Protein AF-A0A1Z5SJP0-F1 (afdb_monomer)

Foldseek 3Di:
DDDVLLVVLLCVLLVCLVPPVPVLVVVCVVCVPDSSSVSSVNSNVVNVVVVVVVVVVVVVVVVVVVVPVVPPPD

Solvent-accessible surface area (backbone atoms only — not comparable to full-atom values): 4050 Å² total; per-residue (Å²): 128,62,66,70,54,39,52,52,31,16,54,49,21,27,48,28,51,72,78,38,49,68,58,45,53,52,60,42,64,78,43,68,84,40,69,58,35,47,26,18,51,52,21,30,50,49,52,55,52,48,54,51,53,52,55,50,50,54,51,51,52,55,61,54,54,67,66,62,70,76,71,81,79,127

Mean predicted aligned error: 8.72 Å

Structure (mmCIF, N/CA/C/O backbone):
data_AF-A0A1Z5SJP0-F1
#
_entry.id   AF-A0A1Z5SJP0-F1
#
loop_
_atom_site.group_PDB
_atom_site.id
_atom_site.type_symbol
_atom_site.label_atom_id
_atom_site.label_alt_id
_atom_site.label_comp_id
_atom_site.label_asym_id
_atom_site.label_entity_id
_atom_site.label_seq_id
_atom_site.pdbx_PDB_ins_code
_atom_site.Cartn_x
_atom_site.Cartn_y
_atom_site.Cartn_z
_atom_site.occupancy
_atom_site.B_iso_or_equiv
_atom_site.auth_seq_id
_atom_site.auth_comp_id
_atom_site.auth_asym_id
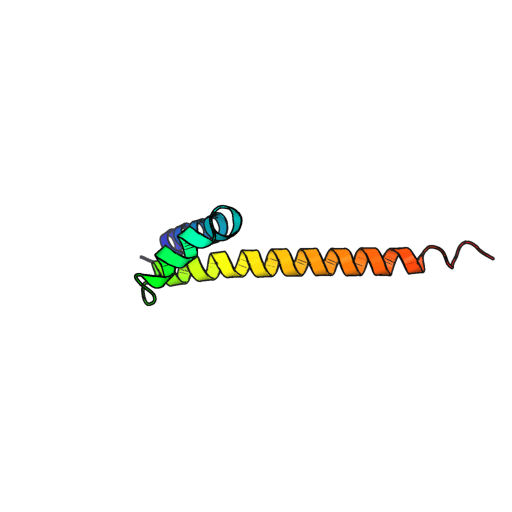_atom_site.auth_atom_id
_atom_site.pdbx_PDB_model_num
ATOM 1 N N . MET A 1 1 ? -2.093 0.144 21.380 1.00 57.91 1 MET A N 1
ATOM 2 C CA . MET A 1 1 ? -1.996 -1.228 20.812 1.00 57.91 1 MET A CA 1
ATOM 3 C C . MET A 1 1 ? -1.057 -1.270 19.596 1.00 57.91 1 MET A C 1
ATOM 5 O O . MET A 1 1 ? -1.254 -2.046 18.679 1.00 57.91 1 MET A O 1
ATOM 9 N N . GLU A 1 2 ? -0.058 -0.393 19.508 1.00 69.88 2 GLU A N 1
ATOM 10 C CA . GLU A 1 2 ? -0.019 0.362 18.249 1.00 69.88 2 GLU A CA 1
ATOM 11 C C . GLU A 1 2 ? 0.994 -0.097 17.201 1.00 69.88 2 GLU A C 1
ATOM 13 O O . GLU A 1 2 ? 0.612 -0.265 16.049 1.00 69.88 2 GLU A O 1
ATOM 18 N N . GLU A 1 3 ? 2.260 -0.333 17.538 1.00 85.00 3 GLU A N 1
ATOM 19 C CA . GLU A 1 3 ? 3.277 -0.426 16.480 1.00 85.00 3 GLU A CA 1
ATOM 20 C C . GLU A 1 3 ? 3.325 -1.795 15.783 1.00 85.00 3 GLU A C 1
ATOM 22 O O . GLU A 1 3 ? 3.333 -1.873 14.555 1.00 85.00 3 GLU A O 1
ATOM 27 N N . GLN A 1 4 ? 3.301 -2.896 16.540 1.00 91.88 4 GLN A N 1
ATOM 28 C CA . GLN A 1 4 ? 3.389 -4.236 15.944 1.00 91.88 4 GLN A CA 1
ATOM 29 C C . GLN A 1 4 ? 2.144 -4.593 15.123 1.00 91.88 4 GLN A C 1
ATOM 31 O O . GLN A 1 4 ? 2.259 -5.200 14.055 1.00 91.88 4 GLN A O 1
ATOM 36 N N . GLU A 1 5 ? 0.954 -4.200 15.585 1.00 93.31 5 GLU A N 1
ATOM 37 C CA . GLU A 1 5 ? -0.270 -4.379 14.804 1.00 93.31 5 GLU A CA 1
ATOM 38 C C . GLU A 1 5 ? -0.295 -3.471 13.580 1.00 93.31 5 GLU A C 1
ATOM 40 O O . GLU A 1 5 ? -0.692 -3.929 12.505 1.00 93.31 5 GLU A O 1
ATOM 45 N N . TYR A 1 6 ? 0.178 -2.226 13.698 1.00 95.69 6 TYR A N 1
ATOM 46 C CA . TYR A 1 6 ? 0.321 -1.348 12.542 1.00 95.69 6 TYR A CA 1
ATOM 47 C C . TYR A 1 6 ? 1.226 -1.983 11.484 1.00 95.69 6 TYR A C 1
ATOM 49 O O . TYR A 1 6 ? 0.790 -2.146 10.348 1.00 95.69 6 TYR A O 1
ATOM 57 N N . ILE A 1 7 ? 2.434 -2.427 11.852 1.00 96.50 7 ILE A N 1
ATOM 58 C CA . ILE A 1 7 ? 3.389 -3.058 10.923 1.00 96.50 7 ILE A CA 1
ATOM 59 C C . ILE A 1 7 ? 2.776 -4.300 10.270 1.00 96.50 7 ILE A C 1
ATOM 61 O O . ILE A 1 7 ? 2.883 -4.492 9.058 1.00 96.50 7 ILE A O 1
ATOM 65 N N . LYS A 1 8 ? 2.087 -5.143 11.045 1.00 97.25 8 LYS A N 1
ATOM 66 C CA . LYS A 1 8 ? 1.421 -6.339 10.515 1.00 97.25 8 LYS A CA 1
ATOM 67 C C . LYS A 1 8 ? 0.364 -5.982 9.470 1.00 97.25 8 LYS A C 1
ATOM 69 O O . LYS A 1 8 ? 0.318 -6.598 8.404 1.00 97.25 8 LYS A O 1
ATOM 74 N N . ASN A 1 9 ? -0.482 -5.000 9.765 1.00 96.62 9 ASN A N 1
ATOM 75 C CA . ASN A 1 9 ? -1.546 -4.571 8.862 1.00 96.62 9 ASN A CA 1
ATOM 76 C C . ASN A 1 9 ? -0.994 -3.810 7.650 1.00 96.62 9 ASN A C 1
ATOM 78 O O . ASN A 1 9 ? -1.477 -4.013 6.538 1.00 96.62 9 ASN A O 1
ATOM 82 N N . PHE A 1 10 ? 0.071 -3.030 7.828 1.00 97.75 10 PHE A N 1
ATOM 83 C CA . PHE A 1 10 ? 0.835 -2.416 6.747 1.00 97.75 10 PHE A CA 1
ATOM 84 C C . PHE A 1 10 ? 1.362 -3.476 5.779 1.00 97.75 10 PHE A C 1
ATOM 86 O O . PHE A 1 10 ? 1.040 -3.440 4.592 1.00 97.75 10 PHE A O 1
ATOM 93 N N . ASN A 1 11 ? 2.084 -4.479 6.286 1.00 98.00 11 ASN A N 1
ATOM 94 C CA . ASN A 1 11 ? 2.643 -5.556 5.465 1.00 98.00 11 ASN A CA 1
ATOM 95 C C . ASN A 1 11 ? 1.546 -6.336 4.733 1.00 98.00 11 ASN A C 1
ATOM 97 O O . ASN A 1 11 ? 1.700 -6.684 3.564 1.00 98.00 11 ASN A O 1
ATOM 101 N N . ARG A 1 12 ? 0.402 -6.561 5.387 1.00 97.25 12 ARG A N 1
ATOM 102 C CA . ARG A 1 12 ? -0.742 -7.230 4.764 1.00 97.25 12 ARG A CA 1
ATOM 103 C C . ARG A 1 12 ? -1.364 -6.398 3.646 1.00 97.25 12 ARG A C 1
ATOM 105 O O . ARG A 1 12 ? -1.698 -6.947 2.603 1.00 97.25 12 ARG A O 1
ATOM 112 N N . GLY A 1 13 ? -1.499 -5.088 3.845 1.00 97.50 13 GLY A N 1
ATOM 113 C CA . GLY A 1 13 ? -1.961 -4.168 2.808 1.00 97.50 13 GLY A CA 1
ATOM 114 C C . GLY A 1 13 ? -1.002 -4.086 1.623 1.00 97.50 13 GLY A C 1
ATOM 115 O O . GLY A 1 13 ? -1.445 -4.126 0.479 1.00 97.50 13 GLY A O 1
ATOM 116 N N . TYR A 1 14 ? 0.303 -4.051 1.891 1.00 98.31 14 TYR A N 1
ATOM 117 C CA . TYR A 1 14 ? 1.345 -4.115 0.868 1.00 98.31 14 TYR A CA 1
ATOM 118 C C . TYR A 1 14 ? 1.249 -5.405 0.044 1.00 98.31 14 TYR A C 1
ATOM 120 O O . TYR A 1 14 ? 1.205 -5.347 -1.182 1.00 98.31 14 TYR A O 1
ATOM 128 N N . GLN A 1 15 ? 1.148 -6.564 0.699 1.00 98.25 15 GLN A N 1
ATOM 129 C CA . GLN A 1 15 ? 1.076 -7.845 0.002 1.00 98.25 15 GLN A CA 1
ATOM 130 C C . GLN A 1 15 ? -0.221 -7.993 -0.803 1.00 98.25 15 GLN A C 1
ATOM 132 O O . GLN A 1 15 ? -0.174 -8.327 -1.982 1.00 98.25 15 GLN A O 1
ATOM 137 N N . LEU A 1 16 ? -1.372 -7.635 -0.226 1.00 97.56 16 LEU A N 1
ATOM 138 C CA . LEU A 1 16 ? -2.643 -7.643 -0.956 1.00 97.56 16 LEU A CA 1
ATOM 139 C C . LEU A 1 16 ? -2.640 -6.674 -2.144 1.00 97.56 16 LEU A C 1
ATOM 141 O O . LEU A 1 16 ? -3.220 -6.977 -3.175 1.00 97.56 16 LEU A O 1
ATOM 145 N N . ALA A 1 17 ? -1.973 -5.524 -2.046 1.00 97.19 17 ALA A N 1
ATOM 146 C CA . ALA A 1 17 ? -1.852 -4.612 -3.181 1.00 97.19 17 ALA A CA 1
ATOM 147 C C . ALA A 1 17 ? -1.003 -5.184 -4.334 1.00 97.19 17 ALA A C 1
ATOM 149 O O . ALA A 1 17 ? -1.179 -4.747 -5.476 1.00 97.19 17 ALA A O 1
ATOM 150 N N . LYS A 1 18 ? -0.089 -6.125 -4.054 1.00 96.12 18 LYS A N 1
ATOM 151 C CA . LYS A 1 18 ? 0.686 -6.849 -5.073 1.00 96.12 18 LYS 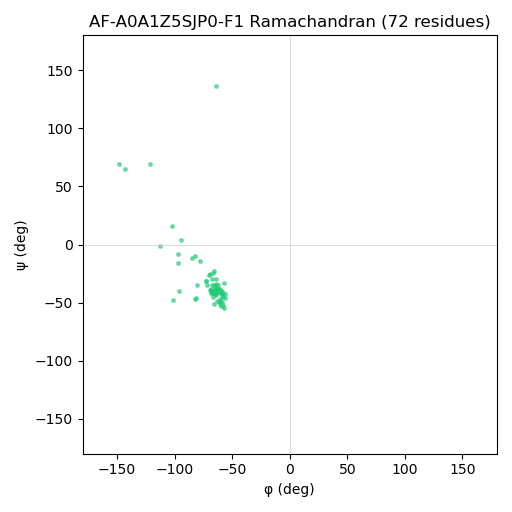A CA 1
ATOM 152 C C . LYS A 1 18 ? -0.104 -8.015 -5.665 1.00 96.12 18 LYS A C 1
ATOM 154 O O . LYS A 1 18 ? -0.164 -8.123 -6.887 1.00 96.12 18 LYS A O 1
ATOM 159 N N . ASP A 1 19 ? -0.725 -8.819 -4.807 1.00 97.75 19 ASP A N 1
ATOM 160 C CA . ASP A 1 19 ? -1.268 -10.125 -5.189 1.00 97.75 19 ASP A CA 1
ATOM 161 C C . ASP A 1 19 ? -2.775 -10.066 -5.517 1.00 97.75 19 ASP A C 1
ATOM 163 O O . ASP A 1 19 ? -3.227 -10.676 -6.483 1.00 97.75 19 ASP A O 1
ATOM 167 N N . GLU A 1 20 ? -3.562 -9.305 -4.744 1.00 97.00 20 GLU A N 1
ATOM 168 C CA . GLU A 1 20 ? -5.037 -9.294 -4.786 1.00 97.00 20 GLU A CA 1
ATOM 169 C C . GLU A 1 20 ? -5.636 -7.878 -4.568 1.00 97.00 20 GLU A C 1
ATOM 171 O O . GLU A 1 20 ? -6.328 -7.609 -3.573 1.00 97.00 20 GLU A O 1
ATOM 176 N N . PRO A 1 21 ? -5.402 -6.919 -5.486 1.00 95.50 21 PRO A N 1
ATOM 177 C CA . PRO A 1 21 ? -5.771 -5.513 -5.283 1.00 95.50 21 PRO A CA 1
ATOM 178 C C . PRO A 1 21 ? -7.286 -5.279 -5.170 1.00 95.50 21 PRO A C 1
ATOM 180 O O . PRO A 1 21 ? -7.725 -4.359 -4.475 1.00 95.50 21 PRO A O 1
ATOM 183 N N . GLU A 1 22 ? -8.103 -6.113 -5.817 1.00 95.81 22 GLU A N 1
ATOM 184 C CA . GLU A 1 22 ? -9.564 -6.028 -5.728 1.00 95.81 22 GLU A CA 1
ATOM 185 C C . GLU A 1 22 ? -10.073 -6.396 -4.332 1.00 95.81 22 GLU A C 1
ATOM 187 O O . GLU A 1 22 ? -10.944 -5.708 -3.791 1.00 95.81 22 GLU A O 1
ATOM 192 N N . LEU A 1 23 ? -9.486 -7.425 -3.709 1.00 94.56 23 LEU A N 1
ATOM 193 C CA . LEU A 1 23 ? -9.820 -7.815 -2.342 1.00 94.56 23 LEU A CA 1
ATOM 194 C C . LEU A 1 23 ? -9.455 -6.698 -1.362 1.00 94.56 23 LEU A C 1
ATOM 196 O O . LEU A 1 23 ? -10.255 -6.330 -0.500 1.00 94.56 23 LEU A O 1
ATOM 200 N N . LEU A 1 24 ? -8.277 -6.094 -1.530 1.00 95.44 24 LEU A N 1
ATOM 201 C CA . LEU A 1 24 ? -7.878 -4.940 -0.731 1.00 95.44 24 LEU A CA 1
ATOM 202 C C . LEU A 1 24 ? -8.868 -3.773 -0.876 1.00 95.44 24 LEU A C 1
ATOM 204 O O . LEU A 1 24 ? -9.236 -3.140 0.119 1.00 95.44 24 LEU A O 1
ATOM 208 N N . ALA A 1 25 ? -9.325 -3.487 -2.096 1.00 94.62 25 ALA A N 1
ATOM 209 C CA . ALA A 1 25 ? -10.308 -2.437 -2.343 1.00 94.62 25 ALA A CA 1
ATOM 210 C C . ALA A 1 25 ? -11.642 -2.724 -1.638 1.00 94.62 25 ALA A C 1
ATOM 212 O O . ALA A 1 25 ? -12.256 -1.804 -1.098 1.00 94.62 25 ALA A O 1
ATOM 213 N N . GLN A 1 26 ? -12.080 -3.984 -1.595 1.00 94.69 26 GLN A N 1
ATOM 214 C CA . GLN A 1 26 ? -13.273 -4.379 -0.845 1.00 94.69 26 GLN A CA 1
ATOM 215 C C . GLN A 1 26 ? -13.067 -4.195 0.665 1.00 94.69 26 GLN A C 1
ATOM 217 O O . GLN A 1 26 ? -13.850 -3.490 1.296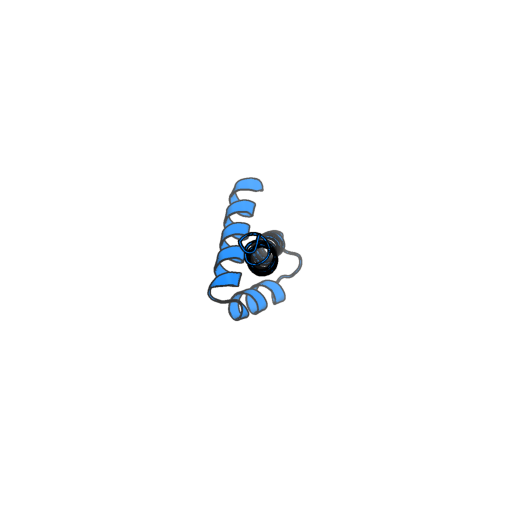 1.00 94.69 26 GLN A O 1
ATOM 222 N N . ILE A 1 27 ? -11.976 -4.725 1.232 1.00 91.75 27 ILE A N 1
ATOM 223 C CA . ILE A 1 27 ? -11.656 -4.622 2.670 1.00 91.75 27 ILE A CA 1
ATOM 224 C C . ILE A 1 27 ? -11.604 -3.158 3.126 1.00 91.75 27 ILE A C 1
ATOM 226 O O . ILE A 1 27 ? -12.177 -2.786 4.151 1.00 91.75 27 ILE A O 1
ATOM 230 N N . THR A 1 28 ? -10.929 -2.310 2.352 1.00 92.25 28 THR A N 1
ATOM 231 C CA . THR A 1 28 ? -10.709 -0.904 2.714 1.00 92.25 28 THR A CA 1
ATOM 232 C C . THR A 1 28 ? -11.931 -0.011 2.482 1.00 92.25 28 THR A C 1
ATOM 234 O O . THR A 1 28 ? -11.955 1.107 3.003 1.00 92.25 28 THR A O 1
ATOM 237 N N . LYS A 1 29 ? -12.945 -0.470 1.735 1.00 91.62 29 LYS A N 1
ATOM 238 C CA . LYS A 1 29 ? -14.242 0.216 1.589 1.00 91.62 29 LYS A CA 1
ATOM 239 C C . LYS A 1 29 ? -15.168 -0.040 2.775 1.00 91.62 29 LYS A C 1
ATOM 241 O O . LYS A 1 29 ? -15.906 0.861 3.157 1.00 91.62 29 LYS A O 1
ATOM 246 N N . SER A 1 30 ? -15.115 -1.234 3.360 1.00 84.81 30 SER A N 1
ATOM 247 C CA . SER A 1 30 ? -16.033 -1.658 4.424 1.00 84.81 30 SER A CA 1
ATOM 248 C C . SER A 1 30 ? -15.852 -0.899 5.738 1.00 84.81 30 SER A C 1
ATOM 250 O O . SER A 1 30 ? -16.805 -0.773 6.501 1.00 84.81 30 SER A O 1
ATOM 252 N N . ASN A 1 31 ? -14.636 -0.426 6.036 1.00 82.38 31 ASN A N 1
ATOM 253 C CA . ASN A 1 31 ? -14.336 0.229 7.312 1.00 82.38 31 ASN A CA 1
ATOM 254 C C . ASN A 1 31 ? -13.255 1.324 7.174 1.00 82.38 31 ASN A C 1
ATOM 256 O O . ASN A 1 31 ? -12.120 1.143 7.618 1.00 82.38 31 ASN A O 1
ATOM 260 N N . PRO A 1 32 ? -13.565 2.451 6.513 1.00 80.81 32 PRO A N 1
ATOM 261 C CA . PRO A 1 32 ? -12.567 3.422 6.065 1.00 80.81 32 PRO A CA 1
ATOM 262 C C . PRO A 1 32 ? -11.822 4.155 7.189 1.00 80.81 32 PRO A C 1
ATOM 264 O O . PRO A 1 32 ? -10.712 4.631 6.934 1.00 80.81 32 PRO A O 1
ATOM 267 N N . ASP A 1 33 ? -12.404 4.235 8.388 1.00 85.81 33 ASP A N 1
ATOM 268 C CA . ASP A 1 33 ? -11.872 5.010 9.517 1.00 85.81 33 ASP A CA 1
ATOM 269 C C . ASP A 1 33 ? -11.066 4.168 10.516 1.00 85.81 33 ASP A C 1
ATOM 271 O O . ASP A 1 33 ? -10.394 4.720 11.391 1.00 85.81 33 ASP A O 1
ATOM 275 N N . SER A 1 34 ? -11.074 2.840 10.358 1.00 91.94 34 SER A N 1
ATOM 276 C CA . SER A 1 34 ? -10.305 1.923 11.199 1.00 91.94 34 SER A CA 1
ATOM 277 C C . SER A 1 34 ? -8.796 2.135 11.042 1.00 91.94 34 SER A C 1
ATOM 279 O O . SER A 1 34 ? -8.280 2.231 9.926 1.00 91.94 34 SER A O 1
ATOM 281 N N . GLU A 1 35 ? -8.064 2.130 12.159 1.00 92.12 35 GLU A N 1
ATOM 282 C CA . GLU A 1 35 ? -6.593 2.173 12.166 1.00 92.12 35 GLU A CA 1
ATOM 283 C C . GLU A 1 35 ? -5.970 1.014 11.374 1.00 92.12 35 GLU A C 1
ATOM 285 O O . GLU A 1 35 ? -4.972 1.202 10.680 1.00 92.12 35 GLU A O 1
ATOM 290 N N . VAL A 1 36 ? -6.621 -0.154 11.376 1.00 93.50 36 VAL A N 1
ATOM 291 C CA . VAL A 1 36 ? -6.235 -1.315 10.559 1.00 93.50 36 VAL A CA 1
ATOM 292 C C . VAL A 1 36 ? -6.294 -0.973 9.072 1.00 93.50 36 VAL A C 1
ATOM 294 O O . VAL A 1 36 ? -5.342 -1.212 8.331 1.00 93.50 36 VAL A O 1
ATOM 297 N N . VAL A 1 37 ? -7.402 -0.374 8.629 1.00 94.81 37 VAL A N 1
ATOM 298 C CA . VAL A 1 37 ? -7.596 0.008 7.225 1.00 94.81 37 VAL A CA 1
ATOM 299 C C . VAL A 1 37 ? -6.646 1.133 6.824 1.00 94.81 37 VAL A C 1
ATOM 301 O O . VAL A 1 37 ? -6.141 1.119 5.700 1.00 94.81 37 VAL A O 1
ATOM 304 N N . LYS A 1 38 ? -6.337 2.068 7.730 1.00 95.38 38 LYS A N 1
ATOM 305 C CA . LYS A 1 38 ? -5.301 3.088 7.502 1.00 95.38 38 LYS A CA 1
ATOM 306 C C . LYS A 1 38 ? -3.932 2.444 7.267 1.00 95.38 38 LYS A C 1
ATOM 308 O O . LYS A 1 38 ? -3.332 2.707 6.228 1.00 95.38 38 LYS A O 1
ATOM 313 N N . ALA A 1 39 ? -3.501 1.535 8.144 1.00 96.31 39 ALA A N 1
ATOM 314 C CA . ALA A 1 39 ? -2.235 0.816 7.990 1.00 96.31 39 ALA A CA 1
ATOM 315 C C . ALA A 1 39 ? -2.171 0.037 6.664 1.00 96.31 39 ALA A C 1
ATOM 317 O O . ALA A 1 39 ? -1.198 0.150 5.919 1.00 96.31 39 ALA A O 1
ATOM 318 N N . MET A 1 40 ? -3.240 -0.686 6.309 1.00 96.62 40 MET A N 1
ATOM 319 C CA . MET A 1 40 ? -3.311 -1.426 5.043 1.00 96.62 40 MET A CA 1
ATOM 320 C C . MET A 1 40 ? -3.231 -0.504 3.816 1.00 96.62 40 MET A C 1
ATOM 322 O O . MET A 1 40 ? -2.548 -0.826 2.843 1.00 96.62 40 MET A O 1
ATOM 326 N N . ARG A 1 41 ? -3.902 0.655 3.849 1.00 96.06 41 ARG A N 1
ATOM 327 C CA . ARG A 1 41 ? -3.823 1.656 2.772 1.00 96.06 41 ARG A CA 1
ATOM 328 C C . ARG A 1 41 ? -2.417 2.2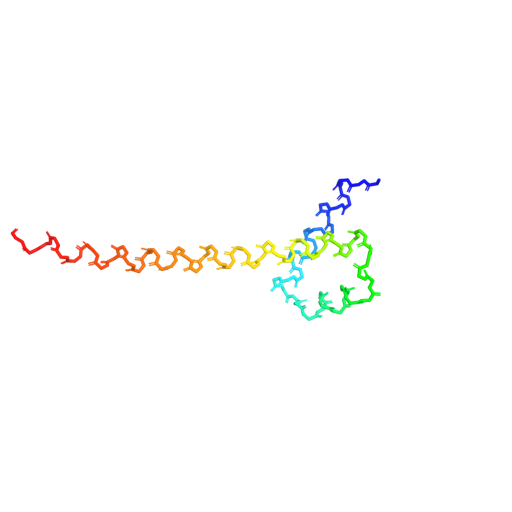26 2.631 1.00 96.06 41 ARG A C 1
ATOM 330 O O . ARG A 1 41 ? -1.982 2.465 1.508 1.00 96.06 41 ARG A O 1
ATOM 337 N N . ASP A 1 42 ? -1.712 2.445 3.733 1.00 96.81 42 ASP A N 1
ATOM 338 C CA . ASP A 1 42 ? -0.338 2.944 3.688 1.00 96.81 42 ASP A CA 1
ATOM 339 C C . ASP A 1 42 ? 0.619 1.907 3.091 1.00 96.81 42 ASP A C 1
ATOM 341 O O . ASP A 1 42 ? 1.402 2.252 2.205 1.00 96.81 42 ASP A O 1
ATOM 345 N N . GLY A 1 43 ? 0.471 0.629 3.455 1.00 97.38 43 GLY A N 1
ATOM 346 C CA . GLY A 1 43 ? 1.204 -0.467 2.812 1.00 97.38 43 GLY A CA 1
ATOM 347 C C . GLY A 1 43 ? 0.956 -0.533 1.304 1.00 97.38 43 GLY A C 1
ATOM 348 O O . GLY A 1 43 ? 1.886 -0.663 0.509 1.00 97.38 43 GLY A O 1
ATOM 349 N N . ALA A 1 44 ? -0.296 -0.348 0.886 1.00 97.25 44 ALA A N 1
ATOM 350 C CA . ALA A 1 44 ? -0.667 -0.326 -0.525 1.00 97.25 44 ALA A CA 1
ATOM 351 C C . ALA A 1 44 ? -0.058 0.853 -1.303 1.00 97.25 44 ALA A C 1
ATOM 353 O O . ALA A 1 44 ? 0.332 0.698 -2.463 1.00 97.25 44 ALA A O 1
ATOM 354 N N . LYS A 1 45 ? 0.059 2.034 -0.679 1.00 97.12 45 LYS A N 1
ATOM 355 C CA . LYS A 1 45 ? 0.736 3.194 -1.286 1.00 97.12 45 LYS A CA 1
ATOM 356 C C . LYS A 1 45 ? 2.220 2.922 -1.518 1.00 97.12 45 LYS A C 1
ATOM 358 O O . LYS A 1 45 ? 2.767 3.412 -2.504 1.00 97.12 45 LYS A O 1
ATOM 363 N N . GLU A 1 46 ? 2.870 2.154 -0.647 1.00 97.75 46 GLU A N 1
ATOM 364 C CA . GLU A 1 46 ? 4.292 1.842 -0.809 1.00 97.75 46 GLU A CA 1
ATOM 365 C C . GLU A 1 46 ? 4.550 0.987 -2.059 1.00 97.75 46 GLU A C 1
ATOM 367 O O . GLU A 1 46 ? 5.511 1.253 -2.777 1.00 97.75 46 GLU A O 1
ATOM 372 N N . VAL A 1 47 ? 3.633 0.078 -2.419 1.00 96.25 47 VAL A N 1
ATOM 373 C CA . VAL A 1 47 ? 3.692 -0.659 -3.700 1.00 96.25 47 VAL A CA 1
ATOM 374 C C . VAL A 1 47 ? 3.657 0.292 -4.898 1.00 96.25 47 VAL A C 1
ATOM 376 O O . VAL A 1 47 ? 4.396 0.113 -5.863 1.00 96.25 47 VAL A O 1
ATOM 379 N N . GLN A 1 48 ? 2.814 1.326 -4.855 1.00 92.44 48 GLN A N 1
ATOM 380 C CA . GLN A 1 48 ? 2.738 2.313 -5.939 1.00 92.44 48 GLN A CA 1
ATOM 381 C C . GLN A 1 48 ? 4.033 3.126 -6.050 1.00 92.44 48 GLN A C 1
ATOM 383 O O . GLN A 1 48 ? 4.512 3.389 -7.151 1.00 92.44 48 GLN A O 1
ATOM 388 N N . ARG A 1 49 ? 4.636 3.486 -4.911 1.00 94.81 49 ARG A N 1
ATOM 389 C CA . ARG A 1 49 ? 5.931 4.180 -4.871 1.00 94.81 49 ARG A CA 1
ATOM 390 C C . ARG A 1 49 ? 7.065 3.312 -5.399 1.00 94.81 49 ARG A C 1
ATOM 392 O O . ARG A 1 49 ? 7.935 3.822 -6.094 1.00 94.81 49 ARG A O 1
ATOM 399 N N . GLU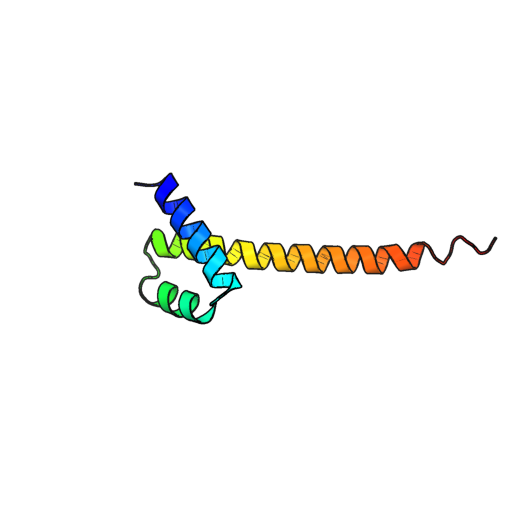 A 1 50 ? 7.069 2.025 -5.072 1.00 94.75 50 GLU A N 1
ATOM 400 C CA . GLU A 1 50 ? 8.033 1.057 -5.595 1.00 94.75 50 GLU A CA 1
ATOM 401 C C . GLU A 1 50 ? 7.944 0.968 -7.118 1.00 94.75 50 GLU A C 1
ATOM 403 O O . GLU A 1 50 ? 8.939 1.247 -7.781 1.00 94.75 50 GLU A O 1
ATOM 408 N N . LYS A 1 51 ? 6.743 0.742 -7.666 1.00 91.81 51 LYS A N 1
ATOM 409 C CA . LYS A 1 51 ? 6.507 0.713 -9.119 1.00 91.81 51 LYS A CA 1
ATOM 410 C C . LYS A 1 51 ? 6.958 2.001 -9.805 1.00 91.81 51 LYS A C 1
ATOM 412 O O . LYS A 1 51 ? 7.595 1.955 -10.850 1.00 91.81 51 LYS A O 1
ATOM 417 N N . PHE A 1 52 ? 6.674 3.155 -9.203 1.00 93.00 52 PHE A N 1
ATOM 418 C CA . PHE A 1 52 ? 7.118 4.437 -9.745 1.00 93.00 52 PHE A CA 1
ATOM 419 C C . PHE A 1 52 ? 8.648 4.577 -9.736 1.00 93.00 52 PHE 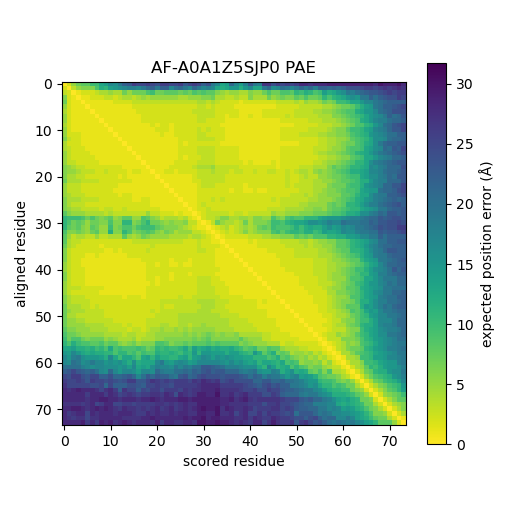A C 1
ATOM 421 O O . PHE A 1 52 ? 9.237 5.027 -10.715 1.00 93.00 52 PHE A O 1
ATOM 428 N N . ARG A 1 53 ? 9.317 4.159 -8.653 1.00 93.06 53 ARG A N 1
ATOM 429 C CA . ARG A 1 53 ? 10.788 4.156 -8.571 1.00 93.06 53 ARG A CA 1
ATOM 430 C C . ARG A 1 53 ? 11.418 3.202 -9.586 1.00 93.06 53 ARG A C 1
ATOM 432 O O . ARG A 1 53 ? 12.457 3.539 -10.142 1.00 93.06 53 ARG A O 1
ATOM 439 N N . GLU A 1 54 ? 10.817 2.041 -9.822 1.00 91.44 54 GLU A N 1
ATOM 440 C CA . GLU A 1 54 ? 11.262 1.095 -10.854 1.00 91.44 54 GLU A CA 1
ATOM 441 C C . GLU A 1 54 ? 11.139 1.706 -12.252 1.00 91.44 54 GLU A C 1
ATOM 443 O O . GLU A 1 54 ? 12.123 1.753 -12.984 1.00 91.44 54 GLU A O 1
ATOM 448 N N . GLN A 1 55 ? 9.988 2.304 -12.567 1.00 88.50 55 GLN A N 1
ATOM 449 C CA . GLN A 1 55 ? 9.776 2.995 -13.842 1.00 88.50 55 GLN A CA 1
ATOM 450 C C . GLN A 1 55 ? 10.777 4.135 -14.073 1.00 88.50 55 GLN A C 1
ATOM 452 O O . GLN A 1 55 ? 11.267 4.307 -15.186 1.00 88.50 55 GLN A O 1
ATOM 457 N N . LEU A 1 56 ? 11.109 4.910 -13.036 1.00 87.44 56 LEU A N 1
ATOM 458 C CA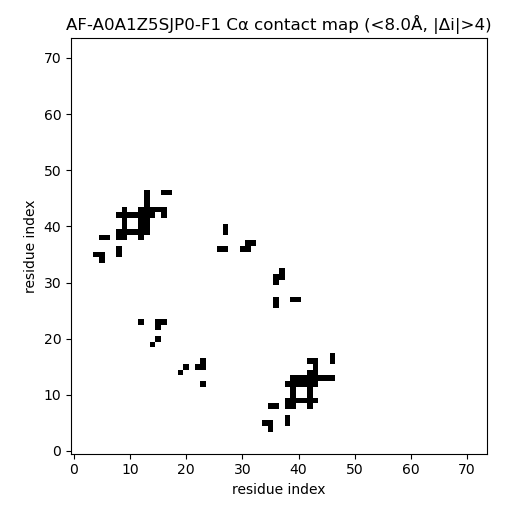 . LEU A 1 56 ? 12.117 5.967 -13.148 1.00 87.44 56 LEU A CA 1
ATOM 459 C C . LEU A 1 56 ? 13.517 5.411 -13.422 1.00 87.44 56 LEU A C 1
ATOM 461 O O . LEU A 1 56 ? 14.222 5.956 -14.269 1.00 87.44 56 LEU A O 1
ATOM 465 N N . LYS A 1 57 ? 13.908 4.318 -12.755 1.00 83.00 57 LYS A N 1
ATOM 466 C CA . LYS A 1 57 ? 15.196 3.659 -13.018 1.00 83.00 57 LYS A CA 1
ATOM 467 C C . LYS A 1 57 ? 15.286 3.163 -14.456 1.00 83.00 57 LYS A C 1
ATOM 469 O O . LYS A 1 57 ? 16.326 3.334 -15.085 1.00 83.00 57 LYS A O 1
ATOM 474 N N . ASP A 1 58 ? 14.208 2.602 -14.992 1.00 76.69 58 ASP A N 1
ATOM 475 C CA . ASP A 1 58 ? 14.179 2.137 -16.381 1.00 76.69 58 ASP A CA 1
ATOM 476 C C . ASP A 1 58 ? 14.370 3.297 -17.372 1.00 76.69 58 ASP A C 1
ATOM 478 O O . ASP A 1 58 ? 15.096 3.158 -18.359 1.00 76.69 58 ASP A O 1
ATOM 482 N N . VAL A 1 59 ? 13.801 4.472 -17.078 1.00 76.31 59 VAL A N 1
ATOM 483 C CA . VAL A 1 59 ? 13.995 5.697 -17.875 1.00 76.31 59 VAL A CA 1
ATOM 484 C C . VAL A 1 59 ? 15.426 6.232 -17.762 1.00 76.31 59 VAL A C 1
ATOM 486 O O . VAL A 1 59 ? 16.012 6.630 -18.770 1.00 76.31 59 VAL A O 1
ATOM 489 N N . GLU A 1 60 ? 16.023 6.231 -16.568 1.00 70.56 60 GLU A N 1
ATOM 490 C CA . GLU A 1 60 ? 17.422 6.641 -16.375 1.00 70.56 60 GLU A CA 1
ATOM 491 C C . GLU A 1 60 ? 18.400 5.704 -17.094 1.00 70.56 60 GLU A C 1
ATOM 493 O O . GLU A 1 60 ? 19.353 6.171 -17.717 1.00 70.56 60 GLU A O 1
ATOM 498 N N . VAL A 1 61 ? 18.149 4.392 -17.070 1.00 70.44 61 VAL A N 1
ATOM 499 C CA . VAL A 1 61 ? 18.958 3.400 -17.794 1.00 70.44 61 VAL A CA 1
ATOM 500 C C . VAL A 1 61 ? 18.791 3.545 -19.308 1.00 70.44 61 VAL A C 1
ATOM 502 O O . VAL A 1 61 ? 19.784 3.448 -20.030 1.00 70.44 61 VAL A O 1
ATOM 505 N N . ALA A 1 62 ? 17.576 3.803 -19.801 1.00 63.59 62 ALA A N 1
ATOM 506 C CA . ALA A 1 62 ? 17.337 4.065 -21.220 1.00 63.59 62 ALA A CA 1
ATOM 507 C C . ALA A 1 62 ? 18.095 5.319 -21.693 1.00 63.59 62 ALA A C 1
ATOM 509 O O . ALA A 1 62 ? 18.874 5.244 -22.640 1.00 63.59 62 ALA A O 1
ATOM 510 N N . ASN A 1 63 ? 17.980 6.431 -20.962 1.00 59.75 63 ASN A N 1
ATOM 511 C CA . ASN A 1 63 ? 18.674 7.681 -21.293 1.00 59.75 63 ASN A CA 1
ATOM 512 C C . ASN A 1 63 ? 20.198 7.617 -21.066 1.00 59.75 63 ASN A C 1
ATOM 514 O O . ASN A 1 63 ? 20.956 8.361 -21.690 1.00 59.75 63 ASN A O 1
ATOM 518 N N . GLY A 1 64 ? 20.668 6.752 -20.164 1.00 56.62 64 GLY A N 1
ATOM 519 C CA . GLY A 1 64 ? 22.091 6.513 -19.925 1.00 56.62 64 GLY A CA 1
ATOM 520 C C . GLY A 1 64 ? 22.770 5.724 -21.048 1.00 56.62 64 GLY A C 1
ATOM 521 O O . GLY A 1 64 ? 23.943 5.966 -21.329 1.00 56.62 64 GLY A O 1
ATOM 522 N N . LYS A 1 65 ? 22.041 4.828 -21.729 1.00 52.00 65 LYS A N 1
ATOM 523 C CA . LYS A 1 65 ? 22.563 4.047 -22.865 1.00 52.00 65 LYS A CA 1
ATOM 524 C C . LYS A 1 65 ? 22.748 4.882 -24.134 1.00 52.00 65 LYS A C 1
ATOM 526 O O . LYS A 1 65 ? 23.703 4.632 -24.864 1.00 52.00 65 LYS A O 1
ATOM 531 N N . ASP A 1 66 ? 21.927 5.909 -24.349 1.00 52.16 66 ASP A N 1
ATOM 532 C CA . ASP A 1 66 ? 22.069 6.799 -25.511 1.00 52.16 66 ASP A CA 1
ATOM 533 C C . ASP A 1 66 ? 23.328 7.682 -25.440 1.00 52.16 66 ASP A C 1
ATOM 535 O O . ASP A 1 66 ? 23.888 8.048 -26.467 1.00 52.16 66 ASP A O 1
ATOM 539 N N . LYS A 1 67 ? 23.853 7.974 -24.241 1.00 49.62 67 LYS A N 1
ATOM 540 C CA . LYS A 1 67 ? 25.085 8.775 -24.086 1.00 49.62 67 LYS A CA 1
ATOM 541 C C . LYS A 1 67 ? 26.389 7.995 -24.260 1.00 49.62 67 LYS A C 1
ATOM 543 O O . LYS A 1 67 ? 27.448 8.623 -24.290 1.00 49.62 67 LYS A O 1
ATOM 548 N N . GLN A 1 68 ? 26.344 6.665 -24.328 1.00 49.94 68 GLN A N 1
ATOM 549 C CA . GLN A 1 68 ? 27.555 5.842 -24.404 1.00 49.94 68 GLN A CA 1
ATOM 550 C C . GLN A 1 68 ? 27.918 5.428 -25.839 1.00 49.94 68 GLN A C 1
ATOM 552 O O . GLN A 1 68 ? 29.062 5.066 -26.069 1.00 49.94 68 GLN A O 1
ATOM 557 N N . MET A 1 69 ? 27.000 5.538 -26.809 1.00 51.00 69 MET A N 1
ATOM 558 C CA . MET A 1 69 ? 27.293 5.236 -28.223 1.00 51.00 69 MET A CA 1
ATOM 559 C C . MET A 1 69 ? 27.910 6.409 -29.006 1.00 51.00 69 MET A C 1
ATOM 561 O O . MET A 1 69 ? 28.434 6.194 -30.091 1.00 51.00 69 MET A O 1
ATOM 56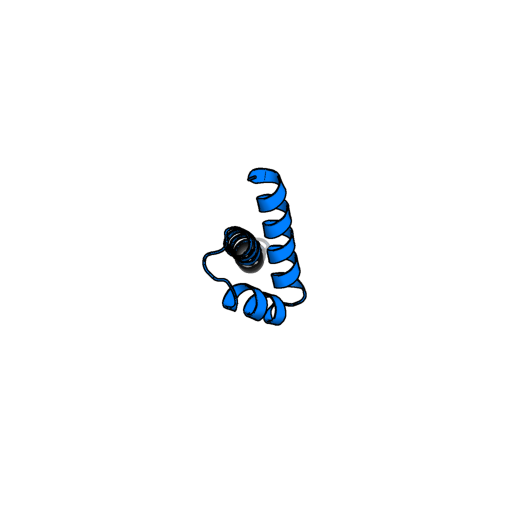5 N N . ASP A 1 70 ? 27.909 7.623 -28.448 1.00 51.66 70 ASP A N 1
ATOM 566 C CA . ASP A 1 70 ? 28.408 8.837 -29.121 1.00 51.66 70 ASP A CA 1
ATOM 567 C C . ASP A 1 70 ? 29.878 9.175 -28.789 1.00 51.66 70 ASP A C 1
ATOM 569 O O . ASP A 1 70 ? 30.383 10.219 -29.192 1.00 51.66 70 ASP A O 1
ATOM 573 N N . LYS A 1 71 ? 30.577 8.329 -28.015 1.00 51.34 71 LYS A N 1
ATOM 574 C CA . LYS A 1 71 ? 31.975 8.566 -27.593 1.00 51.34 71 LYS A CA 1
ATOM 575 C C . LYS A 1 71 ? 33.011 7.601 -28.172 1.00 51.34 71 LYS A C 1
ATOM 577 O O . LYS A 1 71 ? 34.190 7.787 -27.898 1.00 51.34 71 LYS A O 1
ATOM 582 N N . ASP A 1 72 ? 32.591 6.629 -28.979 1.00 52.97 72 ASP A N 1
ATOM 583 C CA . ASP A 1 72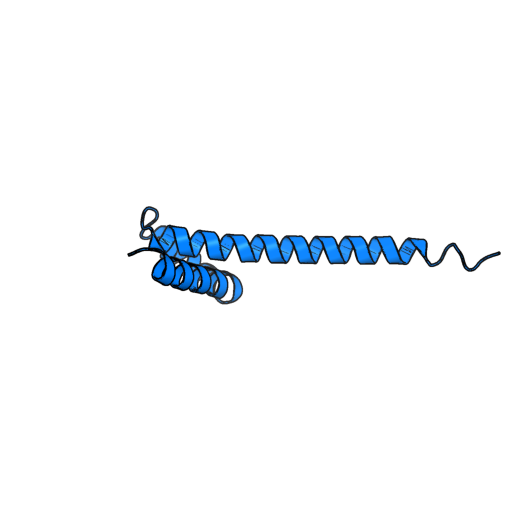 ? 33.491 5.647 -29.608 1.00 52.97 72 ASP A CA 1
ATOM 584 C C . ASP A 1 72 ? 33.776 5.965 -31.096 1.00 52.97 72 ASP A C 1
ATOM 586 O O . ASP A 1 72 ? 34.268 5.118 -31.842 1.00 52.97 72 ASP A O 1
ATOM 590 N N . LEU A 1 73 ? 33.472 7.193 -31.537 1.00 51.97 73 LEU A N 1
ATOM 591 C CA . LEU A 1 73 ? 33.796 7.732 -32.862 1.00 51.97 73 LEU A CA 1
ATOM 592 C C . LEU A 1 73 ? 34.665 8.994 -32.717 1.00 51.97 73 LEU A C 1
ATOM 594 O O . LEU A 1 73 ? 34.187 10.091 -32.977 1.00 51.97 73 LEU A O 1
ATOM 598 N N . ASP A 1 74 ? 35.916 8.835 -32.280 1.00 47.25 74 ASP A N 1
ATOM 599 C CA . ASP A 1 74 ? 37.021 9.780 -32.537 1.00 47.25 74 ASP A CA 1
ATOM 600 C C . ASP A 1 74 ? 38.380 9.063 -32.449 1.00 47.25 74 ASP A C 1
ATOM 602 O O . ASP A 1 74 ? 38.628 8.360 -31.439 1.00 47.25 74 ASP A O 1
#

Secondary structure (DSSP, 8-state):
--HHHHHHHHHHHHHHHHH-HHHHHHHHHH-TT-HHHHHHHHHHHHHHHHHHHHHHHHHHHHHHHHTTTTSS--

Sequence (74 aa):
MEEQEYIKNFNRGYQLAKDEPELLAQITKSNPDSEVVKAMRDGAKEVQREKFREQLKDVEVANGKDKQMDKDLD

pLDDT: mean 84.73, std 16.56, range [47.25, 98.31]

Radius of gyration: 19.28 Å; Cα contacts (8 Å, |Δi|>4): 55; chains: 1; bounding box: 53×20×54 Å